Protein AF-A0A2U8QHI5-F1 (afdb_monomer_lite)

Radius of gyration: 34.82 Å; chains: 1; bounding box: 81×28×88 Å

pLDDT: mean 84.82, std 11.95, range [37.69, 95.94]

Organism: NCBI:txid1404367

Foldseek 3Di:
DQCLVVLQVQLVVLVVVLVPDPDPVSNVVSPVSSVVSNVSSVVSVVVVVVVVVVVVVVVVVVVVVVVVVVVVVVVCVVVVVVCLLCVVVDPPVVNVVVLQVQLVPDDPPCSPVSSVVVVVVSVVSPPPPPPPDD

Structure (mmCIF, N/CA/C/O backbone):
data_AF-A0A2U8QHI5-F1
#
_entry.id   AF-A0A2U8QHI5-F1
#
loop_
_atom_site.group_PDB
_atom_site.id
_atom_site.type_symbol
_atom_site.label_atom_id
_atom_site.label_alt_id
_atom_site.label_comp_id
_atom_site.label_asym_id
_atom_site.label_entity_id
_atom_site.label_seq_id
_atom_site.pdbx_PDB_ins_code
_atom_site.Cartn_x
_atom_site.Cartn_y
_atom_site.Cartn_z
_atom_site.occupancy
_atom_site.B_iso_or_equiv
_atom_site.auth_seq_id
_atom_site.auth_comp_id
_atom_site.auth_asym_id
_atom_site.auth_atom_id
_atom_site.pdbx_PDB_model_num
ATOM 1 N N . MET A 1 1 ? -12.607 5.259 24.549 1.00 79.25 1 MET A N 1
ATOM 2 C CA . MET A 1 1 ? -11.807 4.256 25.281 1.00 79.25 1 MET A CA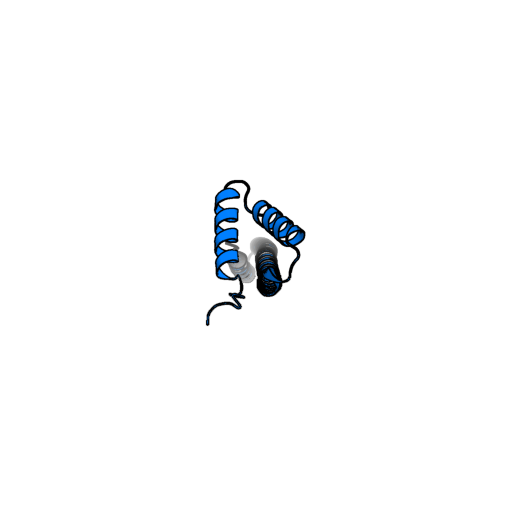 1
ATOM 3 C C . MET A 1 1 ? -12.773 3.280 25.917 1.00 79.25 1 MET A C 1
ATOM 5 O O . MET A 1 1 ? -13.699 3.746 26.576 1.00 79.25 1 MET A O 1
ATOM 9 N N . PHE A 1 2 ? -12.597 1.986 25.653 1.00 88.38 2 PHE A N 1
ATOM 10 C CA . PHE A 1 2 ? -13.461 0.929 26.175 1.00 88.38 2 PHE A CA 1
ATOM 11 C C . PHE A 1 2 ? -13.382 0.867 27.711 1.00 88.38 2 PHE A C 1
ATOM 13 O O . PHE A 1 2 ? -12.305 1.036 28.284 1.00 88.38 2 PHE A O 1
ATOM 20 N N . LYS A 1 3 ? -14.520 0.671 28.382 1.00 93.06 3 LYS A N 1
ATOM 21 C CA . LYS A 1 3 ? -14.694 0.712 29.843 1.00 93.06 3 LYS A CA 1
ATOM 22 C C . LYS A 1 3 ? -15.067 -0.641 30.453 1.00 93.06 3 LYS A C 1
ATOM 24 O O . LYS A 1 3 ? -15.470 -0.682 31.617 1.00 93.06 3 LYS A O 1
ATOM 29 N N . PHE A 1 4 ? -14.855 -1.746 29.741 1.00 91.25 4 PHE A N 1
ATOM 30 C CA . PHE A 1 4 ? -15.202 -3.086 30.220 1.00 91.25 4 PHE A CA 1
ATOM 31 C C . PHE A 1 4 ? -14.585 -3.408 31.594 1.00 91.25 4 PHE A C 1
ATOM 33 O O . PHE A 1 4 ? -15.259 -3.979 32.447 1.00 91.25 4 PHE A O 1
ATOM 40 N N . LEU A 1 5 ? -13.356 -2.948 31.875 1.00 92.31 5 LEU A N 1
ATOM 41 C CA . LEU A 1 5 ? -12.726 -3.082 33.198 1.00 92.31 5 LEU A CA 1
ATOM 42 C C . LEU A 1 5 ? -13.491 -2.335 34.303 1.00 92.31 5 LEU A C 1
ATOM 44 O O . LEU A 1 5 ? -13.649 -2.858 35.403 1.00 92.31 5 LEU A O 1
ATOM 48 N N . GLN A 1 6 ? -14.005 -1.136 34.015 1.00 94.19 6 GLN A N 1
ATOM 49 C CA . GLN A 1 6 ? -14.806 -0.359 34.968 1.00 94.19 6 GLN A CA 1
ATOM 50 C C . GLN A 1 6 ? -16.169 -1.015 35.205 1.00 94.19 6 GLN A C 1
ATOM 52 O O . GLN A 1 6 ? -16.663 -1.019 36.331 1.00 94.19 6 GLN A O 1
ATOM 57 N N . TYR A 1 7 ? -16.774 -1.591 34.162 1.00 94.25 7 TYR A N 1
ATOM 58 C CA . TYR A 1 7 ? -18.016 -2.347 34.298 1.00 94.25 7 TYR A CA 1
ATOM 59 C C . TYR A 1 7 ? -17.823 -3.631 35.109 1.00 94.25 7 TYR A C 1
ATOM 61 O O . TYR A 1 7 ? -18.639 -3.891 35.990 1.00 94.25 7 TYR A O 1
ATOM 69 N N . ARG A 1 8 ? -16.720 -4.369 34.914 1.00 94.31 8 ARG A N 1
ATOM 70 C CA . ARG A 1 8 ? -16.380 -5.526 35.762 1.00 94.31 8 ARG A CA 1
ATOM 71 C C . ARG A 1 8 ? -16.124 -5.138 37.213 1.00 94.31 8 ARG A C 1
ATOM 73 O O . ARG A 1 8 ? -16.631 -5.811 38.104 1.00 94.31 8 ARG A O 1
ATOM 80 N N . ALA A 1 9 ? -15.396 -4.046 37.452 1.00 95.94 9 ALA A N 1
ATOM 81 C CA . ALA A 1 9 ? -15.153 -3.546 38.804 1.00 95.94 9 ALA A CA 1
ATOM 82 C C . ALA A 1 9 ? -16.472 -3.215 39.523 1.00 95.94 9 ALA A C 1
ATOM 84 O O . ALA A 1 9 ? -16.722 -3.713 40.616 1.00 95.94 9 ALA A O 1
ATOM 85 N N . ARG A 1 10 ? -17.376 -2.478 38.863 1.00 94.50 10 ARG A N 1
ATOM 86 C CA . ARG A 1 10 ? -18.701 -2.168 39.424 1.00 94.50 10 ARG A CA 1
ATOM 87 C C . ARG A 1 10 ? -19.582 -3.405 39.600 1.00 94.50 10 ARG A C 1
ATOM 89 O O . ARG A 1 10 ? -20.320 -3.482 40.574 1.00 94.50 10 ARG A O 1
ATOM 96 N N . ALA A 1 11 ? -19.528 -4.369 38.681 1.00 94.44 11 ALA A N 1
ATOM 97 C CA . ALA A 1 11 ? -20.258 -5.627 38.831 1.00 94.44 11 ALA A CA 1
ATOM 98 C C . ALA A 1 11 ? -19.794 -6.393 40.083 1.00 94.44 11 ALA A C 1
ATOM 100 O O . ALA A 1 11 ? -20.629 -6.897 40.830 1.00 94.44 11 ALA A O 1
ATOM 101 N N . ALA A 1 12 ? -18.483 -6.421 40.350 1.00 95.12 12 ALA A N 1
ATOM 102 C CA . ALA A 1 12 ? -17.929 -7.016 41.563 1.00 95.12 12 ALA A CA 1
ATOM 103 C C . ALA A 1 12 ? -18.382 -6.271 42.832 1.00 95.12 12 ALA A C 1
ATOM 105 O O . ALA A 1 12 ? -18.805 -6.914 43.788 1.00 95.12 12 ALA A O 1
ATOM 106 N N . GLU A 1 13 ? -18.383 -4.932 42.822 1.00 94.81 13 GLU A N 1
ATOM 107 C CA . GLU A 1 13 ? -18.893 -4.114 43.936 1.00 94.81 13 GLU A CA 1
ATOM 108 C C . GLU A 1 13 ? -20.359 -4.440 44.266 1.00 94.81 13 GLU A C 1
ATOM 110 O O . GLU A 1 13 ? -20.699 -4.659 45.429 1.00 94.81 13 GLU A O 1
ATOM 115 N N . TYR A 1 14 ? -21.232 -4.536 43.255 1.00 91.50 14 TYR A N 1
ATOM 116 C CA . TYR A 1 14 ? -22.634 -4.910 43.472 1.00 91.50 14 TYR A CA 1
ATOM 117 C C . TYR A 1 14 ? -22.806 -6.360 43.935 1.00 91.50 14 TYR A C 1
ATOM 119 O O . TYR A 1 14 ? -23.698 -6.625 44.740 1.00 91.50 14 TYR A O 1
ATOM 127 N N . GLY A 1 15 ? -21.936 -7.277 43.503 1.00 91.38 15 GLY A N 1
ATOM 128 C CA . GLY A 1 15 ? -21.907 -8.645 44.019 1.00 91.38 15 GLY A CA 1
ATOM 129 C C . GLY A 1 15 ? -21.564 -8.713 45.511 1.00 91.38 15 GLY A C 1
ATOM 130 O O . GLY A 1 15 ? -22.173 -9.485 46.250 1.00 91.38 15 GLY A O 1
ATOM 131 N N . GLU A 1 16 ? -20.649 -7.869 45.993 1.00 93.31 16 GLU A N 1
ATOM 132 C CA . GLU A 1 16 ? -20.338 -7.766 47.428 1.00 93.31 16 GLU A CA 1
ATOM 133 C C . GLU A 1 16 ? -21.465 -7.080 48.227 1.00 93.31 16 GLU A C 1
ATOM 135 O O . GLU A 1 16 ? -21.791 -7.495 49.345 1.00 93.31 16 GLU A O 1
ATOM 140 N N . LEU A 1 17 ? -22.141 -6.083 47.644 1.00 91.38 17 LEU A N 1
ATOM 141 C CA . LEU A 1 17 ? -23.324 -5.456 48.251 1.00 91.38 17 LEU A CA 1
ATOM 142 C C . LEU A 1 17 ? -24.508 -6.429 48.360 1.00 91.38 17 LEU A C 1
ATOM 144 O O . LEU A 1 17 ? -25.207 -6.440 49.372 1.00 91.38 17 LEU A O 1
ATOM 148 N N . ALA A 1 18 ? -24.708 -7.295 47.364 1.00 89.56 18 ALA A N 1
ATOM 149 C CA . ALA A 1 18 ? -25.735 -8.334 47.406 1.00 89.56 18 ALA A CA 1
ATOM 150 C C . ALA A 1 18 ? -25.506 -9.323 48.564 1.00 89.56 18 ALA A C 1
ATOM 152 O O . ALA A 1 18 ? -26.458 -9.676 49.258 1.00 89.56 18 ALA A O 1
ATOM 153 N N . LYS A 1 19 ? -24.246 -9.714 48.816 1.00 90.06 19 LYS A N 1
ATOM 154 C CA . LYS A 1 19 ? -23.857 -10.622 49.915 1.00 90.06 19 LYS A CA 1
ATOM 155 C C . LYS A 1 19 ? -24.031 -10.015 51.308 1.00 90.06 19 LYS A C 1
ATOM 157 O O . LYS A 1 19 ? -24.254 -10.750 52.264 1.00 90.06 19 LYS A O 1
ATOM 162 N N . SER A 1 20 ? -23.882 -8.697 51.428 1.00 88.62 20 SER A N 1
ATOM 163 C CA . SER A 1 20 ? -23.952 -7.971 52.705 1.00 88.62 20 SER A CA 1
ATOM 164 C C . SER A 1 20 ? -25.337 -7.385 53.016 1.00 88.62 20 SER A C 1
ATOM 166 O O . SER A 1 20 ? -25.569 -6.949 54.144 1.00 88.62 20 SER A O 1
ATOM 168 N N . SER A 1 21 ? -26.272 -7.393 52.058 1.00 87.62 21 SER A N 1
ATOM 169 C CA . SER A 1 21 ? -27.645 -6.924 52.274 1.00 87.62 21 SER A CA 1
ATOM 170 C C . SER A 1 21 ? -28.495 -7.943 53.046 1.00 87.62 21 SER A C 1
ATOM 172 O O . SER A 1 21 ? -28.454 -9.146 52.803 1.00 87.62 21 SER A O 1
ATOM 174 N N . SER A 1 22 ? -29.306 -7.433 53.976 1.00 80.31 22 SER A N 1
ATOM 175 C CA . SER A 1 22 ? -30.214 -8.214 54.832 1.00 80.31 22 SER A CA 1
ATOM 176 C C . SER A 1 22 ? -31.615 -8.393 54.212 1.00 80.31 22 SER A C 1
ATOM 178 O O . SER A 1 22 ? -32.391 -9.257 54.623 1.00 80.31 22 SER A O 1
ATOM 180 N N . GLY A 1 23 ? -31.963 -7.583 53.202 1.00 86.00 23 GLY A N 1
ATOM 181 C CA . GLY A 1 23 ? -33.290 -7.561 52.586 1.00 86.00 23 GLY A CA 1
ATOM 182 C C . GLY A 1 23 ? -33.337 -8.286 51.241 1.00 86.00 23 GLY A C 1
ATOM 183 O O . GLY A 1 23 ? -32.683 -7.867 50.293 1.00 86.00 23 GLY A O 1
ATOM 184 N N . LYS A 1 24 ? -34.204 -9.302 51.105 1.00 86.62 24 LYS A N 1
ATOM 185 C CA . LYS A 1 24 ? -34.392 -10.064 49.847 1.00 86.62 24 LYS A CA 1
ATOM 186 C C . LYS A 1 24 ? -34.614 -9.187 48.605 1.00 86.62 24 LYS A C 1
ATOM 188 O O . LYS A 1 24 ? -34.107 -9.505 47.533 1.00 86.62 24 LYS A O 1
ATOM 193 N N . ASP A 1 25 ? -35.365 -8.096 48.741 1.00 88.69 25 ASP A N 1
ATOM 194 C CA . ASP A 1 25 ? -35.648 -7.176 47.631 1.00 88.69 25 ASP A CA 1
ATOM 195 C C . ASP A 1 25 ? -34.435 -6.328 47.223 1.00 88.69 25 ASP A C 1
ATOM 197 O O . ASP A 1 25 ? -34.304 -5.963 46.055 1.00 88.69 25 ASP A O 1
ATOM 201 N N . GLU A 1 26 ? -33.545 -6.005 48.160 1.00 87.12 26 GLU A N 1
ATOM 202 C CA . GLU A 1 26 ? -32.308 -5.273 47.878 1.00 87.12 26 GLU A CA 1
ATOM 203 C C . GLU A 1 26 ? -31.261 -6.183 47.246 1.00 87.12 26 GLU A C 1
ATOM 205 O O . GLU A 1 26 ? -30.703 -5.822 46.210 1.00 87.12 26 GLU A O 1
ATOM 210 N N . THR A 1 27 ? -31.075 -7.392 47.788 1.00 90.81 27 THR A N 1
ATOM 211 C CA . THR A 1 27 ? -30.213 -8.425 47.196 1.00 90.81 27 THR A CA 1
ATOM 212 C C . THR A 1 27 ? -30.563 -8.639 45.723 1.00 90.81 27 THR A C 1
ATOM 214 O O . THR A 1 27 ? -29.698 -8.523 44.859 1.00 90.81 27 THR A O 1
ATOM 217 N N . ARG A 1 28 ? -31.855 -8.800 45.404 1.00 91.31 28 ARG A N 1
ATOM 218 C CA . ARG A 1 28 ? -32.322 -9.008 44.024 1.00 91.31 28 ARG A CA 1
ATOM 219 C C . ARG A 1 28 ? -32.051 -7.816 43.097 1.00 91.31 28 ARG A C 1
ATOM 221 O O . ARG A 1 28 ? -31.842 -7.992 41.896 1.00 91.31 28 ARG A O 1
ATOM 228 N N . LYS A 1 29 ? -32.078 -6.585 43.620 1.00 92.62 29 LYS A N 1
ATOM 229 C CA . LYS A 1 29 ? -31.733 -5.376 42.847 1.00 92.62 29 LYS A CA 1
ATOM 230 C C . LYS A 1 29 ? -30.236 -5.316 42.559 1.00 92.62 29 LYS A C 1
ATOM 232 O O . LYS A 1 29 ? -29.864 -4.978 41.436 1.00 92.62 29 LYS A O 1
ATOM 237 N N . PHE A 1 30 ? -29.400 -5.641 43.545 1.00 91.94 30 PHE A N 1
ATOM 238 C CA . PHE A 1 30 ? -27.949 -5.668 43.382 1.00 91.94 30 PHE A CA 1
ATOM 239 C C . PHE A 1 30 ? -27.499 -6.769 42.421 1.00 91.94 30 PHE A C 1
ATOM 241 O O . PHE A 1 30 ? -26.713 -6.478 41.525 1.00 91.94 30 PHE A O 1
ATOM 248 N N . GLU A 1 31 ? -28.082 -7.966 42.503 1.00 92.81 31 GLU A N 1
ATOM 249 C CA . GLU A 1 31 ? -27.857 -9.051 41.534 1.00 92.81 31 GLU A CA 1
ATOM 250 C C . GLU A 1 31 ? -28.207 -8.608 40.105 1.00 92.81 31 GLU A C 1
ATOM 252 O O . GLU A 1 31 ? -27.399 -8.727 39.187 1.00 92.81 31 GLU A O 1
ATOM 257 N N . LYS A 1 32 ? -29.368 -7.968 39.909 1.00 94.81 32 LYS A N 1
ATOM 258 C CA . LYS A 1 32 ? -29.765 -7.457 38.587 1.00 94.81 32 LYS A CA 1
ATOM 259 C C . LYS A 1 32 ? -28.799 -6.394 38.043 1.00 94.81 32 LYS A C 1
ATOM 261 O O . LYS A 1 32 ? -28.588 -6.309 36.831 1.00 94.81 32 LYS A O 1
ATOM 266 N N . LEU A 1 33 ? -28.251 -5.543 38.914 1.00 93.88 33 LEU A N 1
ATOM 267 C CA . LEU A 1 33 ? -27.253 -4.539 38.532 1.00 93.88 33 LEU A CA 1
ATOM 268 C C . LEU A 1 33 ? -25.909 -5.183 38.189 1.00 93.88 33 LEU A C 1
ATOM 270 O O . LEU A 1 33 ? -25.306 -4.797 37.187 1.00 93.88 33 LEU A O 1
ATOM 274 N N . GLN A 1 34 ? -25.477 -6.173 38.970 1.00 95.44 34 GLN A N 1
ATOM 275 C CA . GLN A 1 34 ? -24.293 -6.979 38.696 1.00 95.44 34 GLN A CA 1
ATOM 276 C C . GLN A 1 34 ? -24.391 -7.644 37.317 1.00 95.44 34 GLN A C 1
ATOM 278 O O . GLN A 1 34 ? -23.500 -7.438 36.494 1.00 95.44 34 GLN A O 1
ATOM 283 N N . ASP A 1 35 ? -25.486 -8.351 37.030 1.00 95.94 35 ASP A N 1
ATOM 284 C CA . ASP A 1 35 ? -25.691 -9.051 35.754 1.00 95.94 35 ASP A CA 1
ATOM 285 C C . ASP A 1 35 ? -25.682 -8.085 34.563 1.00 95.94 35 ASP A C 1
ATOM 287 O O . ASP A 1 35 ? -25.046 -8.331 33.538 1.00 95.94 35 ASP A O 1
ATOM 291 N N . SER A 1 36 ? -26.350 -6.936 34.708 1.00 95.19 36 SER A N 1
ATOM 292 C CA . SER A 1 36 ? -26.393 -5.895 33.675 1.00 95.19 36 SER A CA 1
ATOM 293 C C . SER A 1 36 ? -25.007 -5.314 33.381 1.00 95.19 36 SER A C 1
ATOM 295 O O . SER A 1 36 ? -24.654 -5.074 32.224 1.00 95.19 36 SER A O 1
ATOM 297 N N . LEU A 1 37 ? -24.201 -5.087 34.420 1.00 95.00 37 LEU A N 1
ATOM 298 C CA . LEU A 1 37 ? -22.843 -4.567 34.276 1.00 95.00 37 LEU A CA 1
ATOM 299 C C . LEU A 1 37 ? -21.881 -5.617 33.717 1.00 95.00 37 LEU A C 1
ATOM 301 O O . LEU A 1 37 ? -21.050 -5.264 32.883 1.00 95.00 37 LEU A O 1
ATOM 305 N N . ALA A 1 38 ? -22.025 -6.884 34.104 1.00 95.44 38 ALA A N 1
ATOM 306 C CA . ALA A 1 38 ? -21.276 -7.990 33.515 1.00 95.44 38 ALA A CA 1
ATOM 307 C C . ALA A 1 38 ? -21.567 -8.111 32.011 1.00 95.44 38 ALA A C 1
ATOM 309 O O . ALA A 1 38 ? -20.643 -8.071 31.203 1.00 95.44 38 ALA A O 1
ATOM 310 N N . TRP A 1 39 ? -22.847 -8.096 31.620 1.00 95.56 39 TRP A N 1
ATOM 311 C CA . TRP A 1 39 ? -23.255 -8.105 30.212 1.00 95.56 39 TRP A CA 1
ATOM 312 C C . TRP A 1 39 ? -22.686 -6.918 29.420 1.00 95.56 39 TRP A C 1
ATOM 314 O O . TRP A 1 39 ? -22.227 -7.075 28.287 1.00 95.56 39 TRP A O 1
ATOM 324 N N . ARG A 1 40 ? -22.674 -5.713 30.012 1.00 95.06 40 ARG A N 1
ATOM 325 C CA . ARG A 1 40 ? -22.052 -4.534 29.383 1.00 95.06 40 ARG A CA 1
ATOM 326 C C . ARG A 1 40 ? -20.547 -4.697 29.221 1.00 95.06 40 ARG A C 1
ATOM 328 O O . ARG A 1 40 ? -20.022 -4.301 28.185 1.00 95.06 40 ARG A O 1
ATOM 335 N N . ALA A 1 41 ? -19.869 -5.249 30.225 1.00 95.81 41 ALA A N 1
ATOM 336 C CA . ALA A 1 41 ? -18.436 -5.486 30.162 1.00 95.81 41 ALA A CA 1
ATOM 337 C C . ALA A 1 41 ? -18.078 -6.467 29.045 1.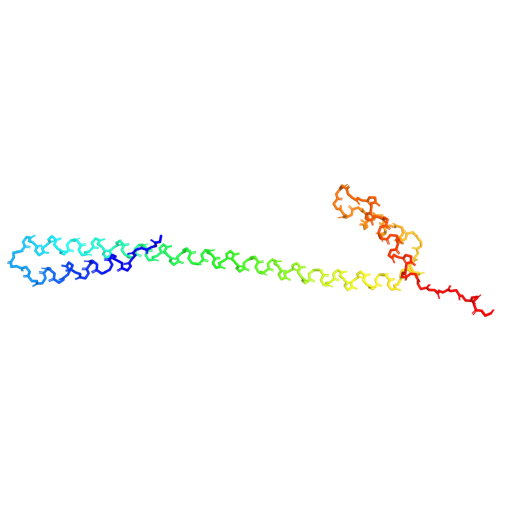00 95.81 41 ALA A C 1
ATOM 339 O O . ALA A 1 41 ? -17.168 -6.188 28.272 1.00 95.81 41 ALA A O 1
ATOM 340 N N . ASP A 1 42 ? -18.810 -7.573 28.934 1.00 95.56 42 ASP A N 1
ATOM 341 C CA . ASP A 1 42 ? -18.515 -8.606 27.944 1.00 95.56 42 ASP A CA 1
ATOM 342 C C . ASP A 1 42 ? -18.766 -8.104 26.518 1.00 95.56 42 ASP A C 1
ATOM 344 O O . ASP A 1 42 ? -17.911 -8.263 25.650 1.00 95.56 42 ASP A O 1
ATOM 348 N N . ASN A 1 43 ? -19.873 -7.391 26.285 1.00 94.50 43 ASN A N 1
ATOM 349 C CA . ASN A 1 43 ? -20.124 -6.761 24.986 1.00 94.50 43 ASN A CA 1
ATOM 350 C C . ASN A 1 43 ? -19.050 -5.741 24.607 1.00 94.50 43 ASN A C 1
ATOM 352 O O . ASN A 1 43 ? -18.617 -5.684 23.457 1.00 94.50 43 ASN A O 1
ATOM 356 N N . GLU A 1 44 ? -18.635 -4.907 25.558 1.00 95.25 44 GLU A N 1
ATOM 357 C CA . GLU A 1 44 ? -17.634 -3.883 25.289 1.00 95.25 44 GLU A CA 1
ATOM 358 C C . GLU A 1 44 ? -16.232 -4.482 25.111 1.00 95.25 44 GLU A C 1
ATOM 360 O O . GLU A 1 44 ? -15.448 -3.953 24.326 1.00 95.25 44 GLU A O 1
ATOM 365 N N . GLN A 1 45 ? -15.931 -5.602 25.775 1.00 94.81 45 GLN A N 1
ATOM 366 C CA . GLN A 1 45 ? -14.709 -6.367 25.541 1.00 94.81 45 GLN A CA 1
ATOM 367 C C . GLN A 1 45 ? -14.690 -6.946 24.121 1.00 94.81 45 GLN A C 1
ATOM 369 O O . GLN A 1 45 ? -13.714 -6.741 23.410 1.00 94.81 45 GLN A O 1
ATOM 374 N N . VAL A 1 46 ? -15.780 -7.575 23.670 1.00 94.94 46 VAL 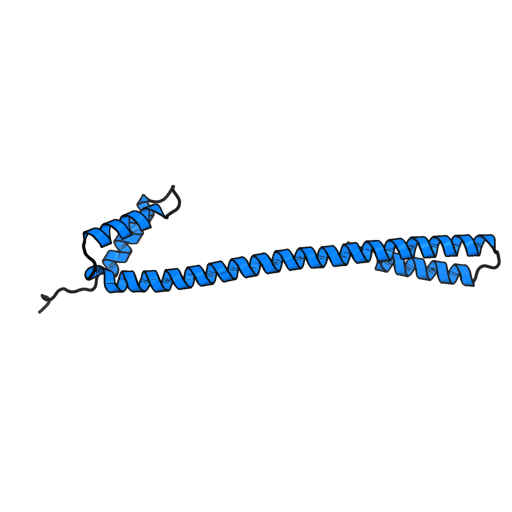A N 1
ATOM 375 C CA . VAL A 1 46 ? -15.882 -8.085 22.289 1.00 94.94 46 VAL A CA 1
ATOM 376 C C . VAL A 1 46 ? -15.666 -6.962 21.272 1.00 94.94 46 VAL A C 1
ATOM 378 O O . VAL A 1 46 ? -14.951 -7.145 20.290 1.00 94.94 46 VAL A O 1
ATOM 381 N N . LEU A 1 47 ? -16.239 -5.780 21.517 1.00 93.12 47 LEU A N 1
ATOM 382 C CA . LEU A 1 47 ? -16.059 -4.619 20.644 1.00 93.12 47 LEU A CA 1
ATOM 383 C C . LEU A 1 47 ? -14.606 -4.107 20.642 1.00 93.12 47 LEU A C 1
ATOM 385 O O . LEU A 1 47 ? -14.115 -3.644 19.612 1.00 93.12 47 LEU A O 1
ATOM 389 N N . ALA A 1 48 ? -13.920 -4.188 21.786 1.00 93.25 48 ALA A N 1
ATOM 390 C CA . ALA A 1 48 ? -12.512 -3.827 21.913 1.00 93.25 48 ALA A CA 1
ATOM 391 C C . ALA A 1 48 ? -11.602 -4.796 21.151 1.00 93.25 48 ALA A C 1
ATOM 393 O O . ALA A 1 48 ? -10.732 -4.346 20.406 1.00 93.25 48 ALA A O 1
ATOM 394 N N . ASP A 1 49 ? -11.843 -6.097 21.293 1.00 92.25 49 ASP A N 1
ATOM 395 C CA . ASP A 1 49 ? -11.082 -7.145 20.615 1.00 92.25 49 ASP A CA 1
ATOM 396 C C . ASP A 1 49 ? -11.259 -7.029 19.091 1.00 92.25 49 ASP A C 1
ATOM 398 O O . ASP A 1 49 ? -10.279 -6.957 18.351 1.00 92.25 49 ASP A O 1
ATOM 402 N N . GLN A 1 50 ? -12.499 -6.845 18.621 1.00 92.50 50 GLN A N 1
ATOM 403 C CA . GLN A 1 50 ? -12.796 -6.601 17.203 1.00 92.50 50 GLN A CA 1
ATOM 404 C C . GLN A 1 50 ? -12.109 -5.348 16.652 1.00 92.50 50 GLN A C 1
ATOM 406 O O . GLN A 1 50 ? -11.663 -5.339 15.505 1.00 92.50 50 GLN A O 1
ATOM 411 N N . TYR A 1 51 ? -12.031 -4.275 17.444 1.00 89.50 51 TYR A N 1
ATOM 412 C CA . TYR A 1 51 ? -11.328 -3.062 17.037 1.00 89.50 51 TYR A CA 1
ATOM 413 C C . TYR A 1 51 ? -9.827 -3.317 16.867 1.00 89.50 51 TYR A C 1
ATOM 415 O O . TYR A 1 51 ? -9.243 -2.886 15.874 1.00 89.50 51 TYR A O 1
ATOM 423 N N . VAL A 1 52 ? -9.206 -4.026 17.812 1.00 91.81 52 VAL A N 1
ATOM 424 C CA . VAL A 1 52 ? -7.787 -4.399 17.737 1.00 91.81 52 VAL A CA 1
ATOM 425 C C . VAL A 1 52 ? -7.526 -5.266 16.505 1.00 91.81 52 VAL A C 1
ATOM 427 O O . VAL A 1 52 ? -6.612 -4.966 15.739 1.00 91.81 52 VAL A O 1
ATOM 430 N N . ASP A 1 53 ? -8.363 -6.272 16.258 1.00 91.12 53 ASP A N 1
ATOM 431 C CA . ASP A 1 53 ? -8.252 -7.139 15.083 1.00 91.12 53 ASP A CA 1
ATOM 432 C C . ASP A 1 53 ? -8.388 -6.357 13.772 1.00 91.12 53 ASP A C 1
ATOM 434 O O . ASP A 1 53 ? -7.580 -6.529 12.858 1.00 91.12 53 ASP A O 1
ATOM 438 N N . ALA A 1 54 ? -9.364 -5.449 13.683 1.00 89.62 54 ALA A N 1
ATOM 439 C CA . ALA 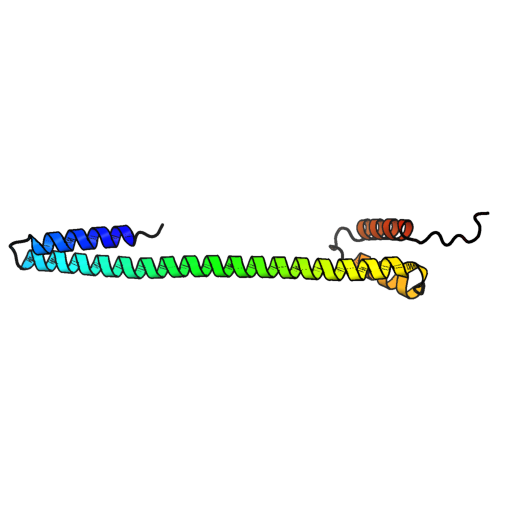A 1 54 ? -9.570 -4.618 12.499 1.00 89.62 54 ALA A CA 1
ATOM 440 C C . ALA A 1 54 ? -8.379 -3.682 12.227 1.00 89.62 54 ALA A C 1
ATOM 442 O O . ALA A 1 54 ? -7.962 -3.526 11.077 1.00 89.62 54 ALA A O 1
ATOM 443 N N . VAL A 1 55 ? -7.806 -3.080 13.275 1.00 87.56 55 VAL A N 1
ATOM 444 C CA . VAL A 1 55 ? -6.615 -2.225 13.159 1.00 87.56 55 VAL A CA 1
ATOM 445 C C . VAL A 1 55 ? -5.409 -3.041 12.693 1.00 87.56 55 VAL A C 1
ATOM 447 O O . VAL A 1 55 ? -4.751 -2.657 11.725 1.00 87.56 55 VAL A O 1
ATOM 450 N N . ASN A 1 56 ? -5.161 -4.193 13.317 1.00 87.81 56 ASN A N 1
ATOM 451 C CA . ASN A 1 56 ? -4.045 -5.072 12.968 1.00 87.81 56 ASN A CA 1
ATOM 452 C C . ASN A 1 56 ? -4.168 -5.629 11.542 1.00 87.81 56 ASN A C 1
ATOM 454 O O . ASN A 1 56 ? -3.168 -5.738 10.829 1.00 87.81 56 ASN A O 1
ATOM 458 N N . ALA A 1 57 ? -5.385 -5.959 11.099 1.00 83.38 57 ALA A N 1
ATOM 459 C CA . ALA A 1 57 ? -5.644 -6.408 9.734 1.00 83.38 57 ALA A CA 1
ATOM 460 C C . ALA A 1 57 ? -5.293 -5.318 8.708 1.00 83.38 57 ALA A C 1
ATOM 462 O O . ALA A 1 57 ? -4.573 -5.590 7.746 1.00 83.38 57 ALA A O 1
ATOM 463 N N . GLY A 1 58 ? -5.724 -4.075 8.951 1.00 84.19 58 GLY A N 1
ATOM 464 C CA . GLY A 1 58 ? -5.396 -2.939 8.086 1.00 84.19 58 GLY A CA 1
ATOM 465 C C . GLY A 1 58 ? -3.898 -2.609 8.058 1.00 84.19 58 GLY A C 1
ATOM 466 O O . GLY A 1 58 ? -3.353 -2.265 7.007 1.00 84.19 58 GLY A O 1
ATOM 467 N N . GLU A 1 59 ? -3.205 -2.743 9.189 1.00 84.62 59 GLU A N 1
ATOM 468 C CA . GLU A 1 59 ? -1.751 -2.566 9.257 1.00 84.62 59 GLU A CA 1
ATOM 469 C C . GLU A 1 59 ? -1.004 -3.673 8.501 1.00 84.62 59 GLU A C 1
ATOM 471 O O . GLU A 1 59 ? -0.103 -3.389 7.709 1.00 84.62 59 GLU A O 1
ATOM 476 N N . THR A 1 60 ? -1.435 -4.925 8.659 1.00 83.31 60 THR A N 1
ATOM 477 C CA . THR A 1 60 ? -0.866 -6.080 7.949 1.00 83.31 60 THR A CA 1
ATOM 478 C C . THR A 1 60 ? -1.010 -5.931 6.436 1.00 83.31 60 THR A C 1
ATOM 480 O O . THR A 1 60 ? -0.057 -6.168 5.692 1.00 83.31 60 THR A O 1
ATOM 483 N N . GLU A 1 61 ? -2.180 -5.503 5.962 1.00 81.75 61 GLU A N 1
ATOM 484 C CA . GLU A 1 61 ? -2.426 -5.276 4.539 1.00 81.75 61 GLU A CA 1
ATOM 485 C C . GLU A 1 61 ? -1.551 -4.147 3.980 1.00 81.75 61 GLU A C 1
ATOM 487 O O . GLU A 1 61 ? -0.946 -4.307 2.918 1.00 81.75 61 GLU A O 1
ATOM 492 N N . ARG A 1 62 ? -1.392 -3.043 4.723 1.00 83.81 62 ARG A N 1
ATOM 493 C CA . ARG A 1 62 ? -0.470 -1.961 4.346 1.00 83.81 62 ARG A CA 1
ATOM 494 C C . ARG A 1 62 ? 0.975 -2.428 4.258 1.00 83.81 62 ARG A C 1
ATOM 496 O O . ARG A 1 62 ? 1.642 -2.120 3.274 1.00 83.81 62 ARG A O 1
ATOM 503 N N . LEU A 1 63 ? 1.462 -3.154 5.264 1.00 84.44 63 LEU A N 1
ATOM 504 C CA . LEU A 1 63 ? 2.833 -3.670 5.280 1.00 84.44 63 LEU A CA 1
ATOM 505 C C . LEU A 1 63 ? 3.069 -4.642 4.125 1.00 84.44 63 LEU A C 1
ATOM 507 O O . LEU A 1 63 ? 4.099 -4.569 3.459 1.00 84.44 63 LEU A O 1
ATOM 511 N N . ARG A 1 64 ? 2.091 -5.507 3.836 1.00 82.50 64 ARG A N 1
ATOM 512 C CA . ARG A 1 64 ? 2.136 -6.408 2.683 1.00 82.50 64 ARG A CA 1
ATOM 513 C C . ARG A 1 64 ? 2.171 -5.635 1.367 1.00 82.50 64 ARG A C 1
ATOM 515 O O . ARG A 1 64 ? 2.988 -5.959 0.513 1.00 82.50 64 ARG A O 1
ATOM 522 N N . GLY A 1 65 ? 1.333 -4.612 1.211 1.00 79.38 65 GLY A N 1
ATOM 523 C CA . GLY A 1 65 ? 1.341 -3.743 0.033 1.00 79.38 65 GLY A CA 1
ATOM 524 C C . GLY A 1 65 ? 2.677 -3.019 -0.148 1.00 79.38 65 GLY A C 1
ATOM 525 O O . GLY A 1 65 ? 3.223 -3.003 -1.247 1.00 79.38 65 GLY A O 1
ATOM 526 N N . ALA A 1 66 ? 3.251 -2.495 0.936 1.00 83.06 66 ALA A N 1
ATOM 527 C CA . ALA A 1 66 ? 4.562 -1.850 0.913 1.00 83.06 66 ALA A CA 1
ATOM 528 C C . ALA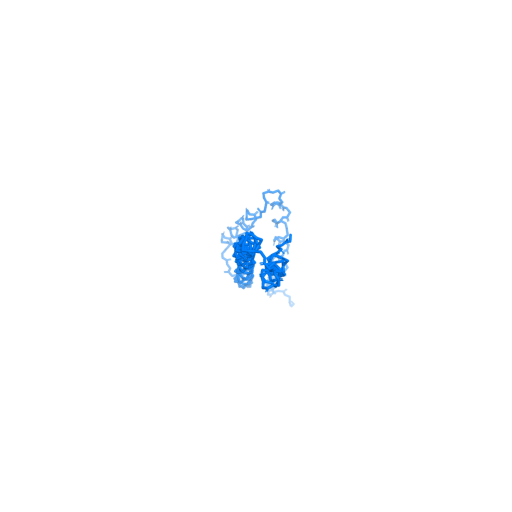 A 1 66 ? 5.692 -2.832 0.555 1.00 83.06 66 ALA A C 1
ATOM 530 O O . ALA A 1 66 ? 6.576 -2.493 -0.227 1.00 83.06 66 ALA A O 1
ATOM 531 N N . ALA A 1 67 ? 5.651 -4.057 1.087 1.00 79.62 67 ALA A N 1
ATOM 532 C CA . ALA A 1 67 ? 6.621 -5.100 0.762 1.00 79.62 67 ALA A CA 1
ATOM 533 C C . ALA A 1 67 ? 6.528 -5.539 -0.708 1.00 79.62 67 ALA A C 1
ATOM 535 O O . ALA A 1 67 ? 7.558 -5.705 -1.357 1.00 79.62 67 ALA A O 1
ATOM 536 N N . LEU A 1 68 ? 5.310 -5.680 -1.244 1.00 78.69 68 LEU A N 1
ATOM 537 C CA . LEU A 1 68 ? 5.092 -5.972 -2.662 1.00 78.69 68 LEU A CA 1
ATOM 538 C C . LEU A 1 68 ? 5.639 -4.847 -3.547 1.00 78.69 68 LEU A C 1
ATOM 540 O O . LEU A 1 68 ? 6.401 -5.132 -4.463 1.00 78.69 68 LEU A O 1
ATOM 544 N N . ALA A 1 69 ? 5.351 -3.585 -3.218 1.00 83.50 69 ALA A N 1
ATOM 545 C CA . ALA A 1 69 ? 5.881 -2.440 -3.956 1.00 83.50 69 ALA A CA 1
ATOM 546 C C . ALA A 1 69 ? 7.421 -2.386 -3.930 1.00 83.50 69 ALA A C 1
ATOM 548 O O . ALA A 1 69 ? 8.047 -2.098 -4.947 1.00 83.50 69 ALA A O 1
ATOM 549 N N . ALA A 1 70 ? 8.046 -2.705 -2.791 1.00 84.56 70 ALA A N 1
ATOM 550 C CA . ALA A 1 70 ? 9.503 -2.750 -2.671 1.00 84.56 70 ALA A CA 1
ATOM 551 C C . ALA A 1 70 ? 10.131 -3.883 -3.504 1.00 84.56 70 ALA A C 1
ATOM 553 O O . ALA A 1 70 ? 11.188 -3.695 -4.112 1.00 84.56 70 ALA A O 1
ATOM 554 N N . GLU A 1 71 ? 9.488 -5.053 -3.549 1.00 85.50 71 GLU A N 1
ATOM 555 C CA . GLU A 1 71 ? 9.937 -6.169 -4.384 1.00 85.50 71 GLU A CA 1
ATOM 556 C C . GLU A 1 71 ? 9.766 -5.849 -5.875 1.00 85.50 71 GLU A C 1
ATOM 558 O O . GLU A 1 71 ? 10.699 -6.037 -6.655 1.00 85.50 71 GLU A O 1
ATOM 563 N N . GLU A 1 72 ? 8.627 -5.282 -6.273 1.00 85.69 72 GLU A N 1
ATOM 564 C CA . GLU A 1 72 ? 8.388 -4.820 -7.644 1.00 85.69 72 GLU A CA 1
ATOM 565 C C . GLU A 1 72 ? 9.414 -3.759 -8.063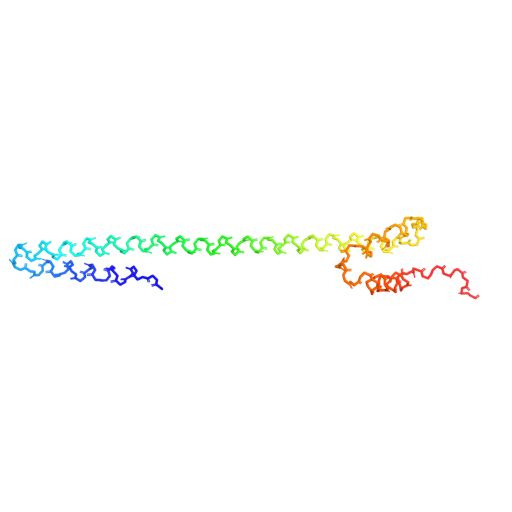 1.00 85.69 72 GLU A C 1
ATOM 567 O O . GLU A 1 72 ? 10.015 -3.864 -9.134 1.00 85.69 72 GLU A O 1
ATOM 572 N N . GLU A 1 73 ? 9.702 -2.781 -7.200 1.00 88.50 73 GLU A N 1
ATOM 573 C CA . GLU A 1 73 ? 10.737 -1.774 -7.439 1.00 88.50 73 GLU A CA 1
ATOM 574 C C . GLU A 1 73 ? 12.121 -2.417 -7.609 1.00 88.50 73 GLU A C 1
ATOM 576 O O . GLU A 1 73 ? 12.901 -2.016 -8.479 1.00 88.50 73 GLU A O 1
ATOM 581 N N . ARG A 1 74 ? 12.443 -3.442 -6.811 1.00 89.56 74 ARG A N 1
ATOM 582 C CA . ARG A 1 74 ? 13.701 -4.185 -6.932 1.00 89.56 74 ARG A CA 1
ATOM 583 C C . ARG A 1 74 ? 13.793 -4.918 -8.268 1.00 89.56 74 ARG A C 1
ATOM 585 O O . ARG A 1 74 ? 14.821 -4.803 -8.937 1.00 89.56 74 ARG A O 1
ATOM 592 N N . VAL A 1 75 ? 12.741 -5.631 -8.665 1.00 90.94 75 VAL A N 1
ATOM 593 C CA . VAL A 1 75 ? 12.682 -6.346 -9.947 1.00 90.94 75 VAL A CA 1
ATOM 594 C C . VAL A 1 75 ? 12.831 -5.366 -11.111 1.00 90.94 75 VAL A C 1
ATOM 596 O O . VAL A 1 75 ? 13.688 -5.568 -11.974 1.00 90.94 75 VAL A O 1
ATOM 599 N N . LEU A 1 76 ? 12.080 -4.261 -11.106 1.00 90.38 76 LEU A N 1
ATOM 600 C CA . LEU A 1 76 ? 12.159 -3.222 -12.136 1.00 90.38 76 LEU A CA 1
ATOM 601 C C . LEU A 1 76 ? 13.539 -2.560 -12.187 1.00 90.38 76 LEU A C 1
ATOM 603 O O . LEU A 1 76 ? 14.060 -2.321 -13.275 1.00 90.38 76 LEU A O 1
ATOM 607 N N . ARG A 1 77 ? 14.176 -2.317 -11.036 1.00 90.31 77 ARG A N 1
ATOM 608 C CA . ARG A 1 77 ? 15.551 -1.801 -10.965 1.00 90.31 77 ARG A CA 1
ATOM 609 C C . ARG A 1 77 ? 16.550 -2.770 -11.601 1.00 90.31 77 ARG A C 1
ATOM 611 O O . ARG A 1 77 ? 17.399 -2.331 -12.375 1.00 90.31 77 ARG A O 1
ATOM 618 N N . CYS A 1 78 ? 16.458 -4.067 -11.300 1.00 91.62 78 CYS A N 1
ATOM 619 C CA . CYS A 1 78 ? 17.334 -5.088 -11.881 1.00 91.62 78 CYS A CA 1
ATOM 620 C C . CYS A 1 78 ? 17.140 -5.212 -13.399 1.00 91.62 78 CYS A C 1
ATOM 622 O O . CYS A 1 78 ? 18.123 -5.213 -14.142 1.00 91.62 78 CYS A O 1
ATOM 624 N N . LEU A 1 79 ? 15.889 -5.265 -13.863 1.00 89.81 79 LEU A N 1
ATOM 625 C CA . LEU A 1 79 ? 15.562 -5.316 -15.290 1.00 89.81 79 LEU A CA 1
ATOM 626 C C . LEU A 1 79 ? 16.024 -4.050 -16.019 1.00 89.81 79 LEU A C 1
ATOM 628 O O . LEU A 1 79 ? 16.683 -4.140 -17.053 1.00 89.81 79 LEU A O 1
ATOM 632 N N . GLY A 1 80 ? 15.745 -2.873 -15.455 1.00 90.38 80 GLY A N 1
ATOM 633 C CA . GLY A 1 80 ? 16.179 -1.591 -16.003 1.00 90.38 80 GLY A CA 1
ATOM 634 C C . GLY A 1 80 ? 17.699 -1.512 -16.133 1.00 90.38 80 GLY A C 1
ATOM 635 O O . GLY A 1 80 ? 18.202 -1.151 -17.194 1.00 90.38 80 GLY A O 1
ATOM 636 N N . ALA A 1 81 ? 18.441 -1.925 -15.100 1.00 89.12 81 ALA A N 1
ATOM 637 C CA . ALA A 1 81 ? 19.901 -1.978 -15.149 1.00 89.12 81 ALA A CA 1
ATOM 638 C C . ALA A 1 81 ? 20.410 -2.898 -16.271 1.00 89.12 81 ALA A C 1
ATOM 640 O O . ALA A 1 81 ? 21.287 -2.495 -17.033 1.00 89.12 81 ALA A O 1
ATOM 641 N N . ALA A 1 82 ? 19.827 -4.091 -16.429 1.00 89.88 82 ALA A N 1
ATOM 642 C CA . ALA A 1 82 ? 20.196 -5.015 -17.502 1.00 89.88 82 ALA A CA 1
ATOM 643 C C . ALA A 1 82 ? 19.947 -4.424 -18.903 1.00 89.88 82 ALA A C 1
ATOM 645 O O . ALA A 1 82 ? 20.786 -4.586 -19.791 1.00 89.88 82 ALA A O 1
ATOM 646 N N . VAL A 1 83 ? 18.831 -3.708 -19.090 1.00 89.88 83 VAL A N 1
ATOM 647 C CA . VAL A 1 83 ? 18.506 -3.001 -20.341 1.00 89.88 83 VAL A CA 1
ATOM 648 C C . VAL A 1 83 ? 19.496 -1.868 -20.609 1.00 89.88 83 VAL A C 1
ATOM 650 O O . VAL A 1 83 ? 19.991 -1.748 -21.727 1.00 89.88 83 VAL A O 1
ATOM 653 N N . ILE A 1 84 ? 19.832 -1.065 -19.595 1.00 89.25 84 ILE A N 1
ATOM 654 C CA . ILE A 1 84 ? 20.805 0.033 -19.716 1.00 89.25 84 ILE A CA 1
ATOM 655 C C . ILE A 1 84 ? 22.193 -0.508 -20.085 1.00 89.25 84 ILE A C 1
ATOM 657 O O . ILE A 1 84 ? 22.849 0.039 -20.967 1.00 89.25 84 ILE A O 1
ATOM 661 N N . MET A 1 85 ? 22.631 -1.607 -19.467 1.00 85.75 85 MET A N 1
ATOM 662 C CA . MET A 1 85 ? 23.915 -2.246 -19.787 1.00 85.75 85 MET A CA 1
ATOM 663 C C . MET A 1 85 ? 23.976 -2.739 -21.237 1.00 85.75 85 MET A C 1
ATOM 665 O O . MET A 1 85 ? 25.025 -2.682 -21.872 1.00 85.75 85 MET A O 1
ATOM 669 N N . GLN A 1 86 ? 22.848 -3.200 -21.777 1.00 87.12 86 GLN A N 1
ATOM 670 C CA . GLN A 1 86 ? 22.751 -3.697 -23.149 1.00 87.12 86 GLN A CA 1
ATOM 671 C C . GLN A 1 86 ? 22.359 -2.611 -24.154 1.00 87.12 86 GLN A C 1
ATOM 673 O O . GLN A 1 86 ? 22.273 -2.903 -25.344 1.00 87.12 86 GLN A O 1
ATOM 678 N N . TRP A 1 87 ? 22.164 -1.364 -23.712 1.00 88.31 87 TRP A N 1
ATOM 679 C CA . TRP A 1 87 ? 21.517 -0.308 -24.492 1.00 88.31 87 TRP A CA 1
ATOM 680 C C . TRP A 1 87 ? 22.123 -0.116 -25.887 1.00 88.31 87 TRP A C 1
ATOM 682 O O . TRP A 1 87 ? 21.400 -0.095 -26.877 1.00 88.31 87 TRP A O 1
ATOM 692 N N . ASN A 1 88 ? 23.456 -0.079 -25.988 1.00 84.31 88 ASN A N 1
ATOM 693 C CA . ASN A 1 88 ? 24.171 0.092 -27.260 1.00 84.31 88 ASN A CA 1
ATOM 694 C C . ASN A 1 88 ? 24.122 -1.132 -28.190 1.00 84.31 88 ASN A C 1
ATOM 696 O O . ASN A 1 88 ? 24.406 -1.001 -29.376 1.00 84.31 88 ASN A O 1
ATOM 700 N N . SER A 1 89 ? 23.793 -2.310 -27.659 1.00 87.06 89 SER A N 1
ATOM 701 C CA . SER A 1 89 ? 23.641 -3.549 -28.435 1.00 87.06 89 SER A CA 1
ATOM 702 C C . SER A 1 89 ? 22.216 -3.727 -28.966 1.00 87.06 89 SER A C 1
ATOM 704 O O . SER A 1 89 ? 21.969 -4.608 -29.788 1.00 87.06 89 SER A O 1
ATOM 706 N N . LEU A 1 90 ? 21.268 -2.901 -28.507 1.00 87.06 90 LEU A N 1
ATOM 707 C CA . LEU A 1 90 ? 19.887 -2.935 -28.973 1.00 87.06 90 LEU A CA 1
ATOM 708 C C . LEU A 1 90 ? 19.755 -2.230 -30.332 1.00 87.06 90 LEU A C 1
ATOM 710 O O . LEU A 1 90 ? 20.371 -1.181 -30.539 1.00 87.06 90 LEU A O 1
ATOM 714 N N . PRO A 1 91 ? 18.899 -2.726 -31.242 1.00 92.62 91 PRO A N 1
ATOM 715 C CA . PRO A 1 91 ? 18.545 -2.004 -32.458 1.00 92.62 91 PRO A CA 1
ATOM 716 C C . PRO A 1 91 ? 17.981 -0.609 -32.153 1.00 92.62 91 PRO A C 1
ATOM 718 O O . PRO A 1 91 ? 17.203 -0.433 -31.216 1.00 92.62 91 PRO A O 1
ATOM 721 N N . MET A 1 92 ? 18.311 0.379 -32.988 1.00 88.81 92 MET A N 1
ATOM 722 C CA . MET A 1 92 ? 17.853 1.773 -32.838 1.00 88.81 92 MET A CA 1
ATOM 723 C C . MET A 1 92 ? 16.323 1.911 -32.769 1.00 88.81 92 MET A C 1
ATOM 725 O O . MET A 1 92 ? 15.810 2.788 -32.077 1.00 88.81 92 MET A O 1
ATOM 729 N N . THR A 1 93 ? 15.589 1.039 -33.466 1.00 90.81 93 THR A N 1
ATOM 730 C CA . THR A 1 93 ? 14.121 0.976 -33.409 1.00 90.81 93 THR A CA 1
ATOM 731 C C . THR A 1 93 ? 13.627 0.644 -32.004 1.00 90.81 93 THR A C 1
ATOM 733 O O . THR A 1 93 ? 12.748 1.330 -31.490 1.00 90.81 93 THR A O 1
ATOM 736 N N . LEU A 1 94 ? 14.252 -0.340 -31.356 1.00 89.31 94 LEU A N 1
ATOM 737 C CA . LEU A 1 94 ? 13.900 -0.790 -30.014 1.00 89.31 94 LEU A CA 1
ATOM 738 C C . LEU A 1 94 ? 14.333 0.218 -28.939 1.00 89.31 94 LEU A C 1
ATOM 740 O O . LEU A 1 94 ? 13.586 0.474 -28.000 1.00 89.31 94 LEU A O 1
ATOM 744 N N . GLN A 1 95 ? 15.502 0.850 -29.096 1.00 89.50 95 GLN A N 1
ATOM 745 C CA . GLN A 1 95 ? 15.933 1.939 -28.208 1.00 89.50 95 GLN A CA 1
ATOM 746 C C . GLN A 1 95 ? 14.911 3.085 -28.192 1.00 89.50 95 GLN A C 1
ATOM 748 O O . GLN A 1 95 ? 14.545 3.588 -27.130 1.00 89.50 95 GLN A O 1
ATOM 753 N N . ARG A 1 96 ? 14.419 3.480 -29.372 1.00 88.31 96 ARG A N 1
ATOM 754 C CA . ARG A 1 96 ? 13.410 4.535 -29.502 1.00 88.31 96 ARG A CA 1
ATOM 755 C C . ARG A 1 96 ? 12.085 4.142 -28.854 1.00 88.31 96 ARG A C 1
ATOM 757 O O . ARG A 1 96 ? 11.532 4.935 -28.103 1.00 88.31 96 ARG A O 1
ATOM 764 N N . GLU A 1 97 ? 11.607 2.927 -29.101 1.00 90.38 97 GLU A N 1
ATOM 765 C CA . GLU A 1 97 ? 10.348 2.437 -28.532 1.00 90.38 97 GLU A CA 1
ATOM 766 C C . GLU A 1 97 ? 10.392 2.364 -26.997 1.00 90.38 97 GLU A C 1
ATOM 768 O O . GLU A 1 97 ? 9.469 2.829 -26.323 1.00 90.38 97 GLU A O 1
ATOM 773 N N . ILE A 1 98 ? 11.493 1.854 -26.433 1.00 89.88 98 ILE A N 1
ATOM 774 C CA . ILE A 1 98 ? 11.695 1.795 -24.979 1.00 89.88 98 ILE A CA 1
ATOM 775 C C . ILE A 1 98 ? 11.757 3.207 -24.389 1.00 89.88 98 ILE A C 1
ATOM 777 O O . ILE A 1 98 ? 11.143 3.465 -23.355 1.00 89.88 98 ILE A O 1
ATOM 781 N N . PHE A 1 99 ? 12.457 4.135 -25.045 1.00 87.75 99 PHE A N 1
ATOM 782 C CA . PHE A 1 99 ? 12.542 5.528 -24.609 1.00 87.75 99 PHE A CA 1
ATOM 783 C C . PHE A 1 99 ? 11.179 6.237 -24.635 1.00 87.75 99 PHE A C 1
ATOM 785 O O . PHE A 1 99 ? 10.803 6.891 -23.659 1.00 87.75 99 PHE A O 1
ATOM 792 N N . ASP A 1 100 ? 10.425 6.088 -25.726 1.00 86.88 100 ASP A N 1
ATOM 793 C CA . ASP A 1 100 ? 9.108 6.706 -25.893 1.00 86.88 100 ASP A CA 1
ATOM 794 C C . ASP A 1 100 ? 8.111 6.168 -24.856 1.00 86.88 100 ASP A C 1
ATOM 796 O O . ASP A 1 100 ? 7.394 6.954 -24.223 1.00 86.88 100 ASP A O 1
ATOM 800 N N . THR A 1 101 ? 8.139 4.852 -24.614 1.00 86.38 101 THR A N 1
ATOM 801 C CA . THR A 1 101 ? 7.332 4.177 -23.588 1.00 86.38 101 THR A CA 1
ATOM 802 C C . THR A 1 101 ? 7.724 4.637 -22.185 1.00 86.38 101 THR A C 1
ATOM 804 O O . THR A 1 101 ? 6.861 5.077 -21.427 1.00 86.38 101 THR A O 1
ATOM 807 N N . ALA A 1 102 ? 9.017 4.641 -21.842 1.00 84.75 102 ALA A N 1
ATOM 808 C CA . ALA A 1 102 ? 9.502 5.107 -20.540 1.00 84.75 102 ALA A CA 1
ATOM 809 C C . ALA A 1 102 ? 9.143 6.581 -20.275 1.00 84.75 102 ALA A C 1
ATOM 811 O O . ALA A 1 102 ? 8.783 6.948 -19.158 1.00 84.75 102 ALA A O 1
ATOM 812 N N . GLY A 1 103 ? 9.169 7.422 -21.313 1.00 79.31 103 GLY A N 1
ATOM 813 C CA . GLY A 1 103 ? 8.727 8.813 -21.237 1.00 79.31 103 GLY A CA 1
ATOM 814 C C . GLY A 1 103 ? 7.209 8.997 -21.108 1.00 79.31 103 GLY A C 1
ATOM 815 O O . GLY A 1 103 ? 6.773 10.062 -20.677 1.00 79.31 103 GLY A O 1
ATOM 816 N N . SER A 1 104 ? 6.410 7.989 -21.475 1.00 79.19 104 SER A N 1
ATOM 817 C CA . SER A 1 104 ? 4.944 7.999 -21.364 1.00 79.19 104 SER A CA 1
ATOM 818 C C . SER A 1 104 ? 4.419 7.393 -20.058 1.00 79.19 104 SER A C 1
ATOM 820 O O . SER A 1 104 ? 3.273 7.654 -19.704 1.00 79.19 104 SER A O 1
ATOM 822 N N . VAL A 1 105 ? 5.221 6.582 -19.360 1.00 75.25 105 VAL A N 1
ATOM 823 C CA . VAL A 1 105 ? 4.857 5.946 -18.076 1.00 75.25 105 VAL A CA 1
ATOM 824 C C . VAL A 1 105 ? 4.938 6.934 -16.895 1.00 75.25 105 VAL A C 1
ATOM 826 O O . VAL A 1 105 ? 4.382 6.676 -15.829 1.00 75.25 105 VAL A O 1
ATOM 829 N N . GLY A 1 106 ? 5.582 8.093 -17.075 1.00 62.78 106 GLY A N 1
ATOM 830 C CA . GLY A 1 106 ? 5.599 9.172 -16.083 1.00 62.78 106 GLY A CA 1
ATOM 831 C C . GLY A 1 106 ? 4.231 9.821 -15.856 1.00 62.78 106 GLY A C 1
ATOM 832 O O . GLY A 1 106 ? 3.339 9.750 -16.700 1.00 62.78 106 GLY A O 1
ATOM 833 N N . THR A 1 107 ? 4.065 10.506 -14.721 1.00 59.81 107 THR A N 1
ATOM 834 C CA . THR A 1 107 ? 2.869 11.322 -14.467 1.00 59.81 107 THR A CA 1
ATOM 835 C C . THR A 1 107 ? 2.666 12.325 -15.612 1.00 59.81 107 THR A C 1
ATOM 837 O O . THR A 1 107 ? 3.617 12.959 -16.074 1.00 59.81 107 THR A O 1
ATOM 840 N N . LEU A 1 108 ? 1.417 12.463 -16.082 1.00 55.19 108 LEU A N 1
ATOM 841 C CA . LEU A 1 108 ? 1.048 13.192 -17.311 1.00 55.19 108 LEU A CA 1
ATOM 842 C C . LEU A 1 108 ? 1.656 14.605 -17.429 1.00 55.19 108 LEU A C 1
ATOM 844 O O . LEU A 1 108 ? 1.821 15.118 -18.533 1.00 55.19 108 LEU A O 1
ATOM 848 N N . LEU A 1 109 ? 1.959 15.236 -16.293 1.00 54.00 109 LEU A N 1
ATOM 849 C CA . LEU A 1 109 ? 2.349 16.637 -16.189 1.00 54.00 109 LEU A CA 1
ATOM 850 C C . LEU A 1 109 ? 3.843 16.904 -16.419 1.00 54.00 109 LEU A C 1
ATOM 852 O O . LEU A 1 109 ? 4.189 18.060 -16.634 1.00 54.00 109 LEU A O 1
ATOM 856 N N . ASP A 1 110 ? 4.715 15.886 -16.418 1.00 64.50 110 ASP A N 1
ATOM 857 C CA . ASP A 1 110 ? 6.173 16.113 -16.472 1.00 64.50 110 ASP A CA 1
ATOM 858 C C . ASP A 1 110 ? 6.917 15.253 -17.510 1.00 64.50 110 ASP A C 1
ATOM 860 O O . ASP A 1 110 ? 8.133 15.057 -17.459 1.00 64.50 110 ASP A O 1
ATOM 864 N N . THR A 1 111 ? 6.184 14.744 -18.504 1.00 69.88 111 THR A N 1
ATOM 865 C CA . THR A 1 111 ? 6.705 13.835 -19.543 1.00 69.88 111 THR A CA 1
ATOM 866 C C . THR A 1 111 ? 7.893 14.418 -20.318 1.00 69.88 111 THR A C 1
ATOM 868 O O . THR A 1 111 ? 8.809 13.682 -20.682 1.00 69.88 111 THR A O 1
ATOM 871 N N . VAL A 1 112 ? 7.938 15.738 -20.541 1.00 76.50 112 VAL A N 1
ATOM 872 C CA . VAL A 1 112 ? 9.051 16.410 -21.239 1.00 76.50 112 VAL A CA 1
ATOM 873 C C . VAL A 1 112 ? 10.306 16.476 -20.367 1.00 76.50 112 VAL A C 1
ATOM 875 O O . VAL A 1 112 ? 11.398 16.153 -20.846 1.00 76.50 112 VAL A O 1
ATOM 878 N N . ALA A 1 113 ? 10.179 16.849 -19.090 1.00 80.50 113 ALA A N 1
ATOM 879 C CA . ALA A 1 113 ? 11.327 16.900 -18.190 1.00 80.50 113 ALA A CA 1
ATOM 880 C C . ALA A 1 113 ? 11.853 15.493 -17.892 1.00 80.50 113 ALA A C 1
ATOM 882 O O . ALA A 1 113 ? 13.068 15.283 -17.915 1.00 80.50 113 ALA A O 1
ATOM 883 N N . LEU A 1 114 ? 10.953 14.521 -17.703 1.00 80.75 114 LEU A N 1
ATOM 884 C CA . LEU A 1 114 ? 11.292 13.114 -17.505 1.00 80.75 114 LEU A CA 1
ATOM 885 C C . LEU A 1 114 ? 12.013 12.533 -18.725 1.00 80.75 114 LEU A C 1
ATOM 887 O O . LEU A 1 114 ? 13.089 11.958 -18.574 1.00 80.75 114 LEU A O 1
ATOM 891 N N . ARG A 1 115 ? 11.502 12.751 -19.945 1.00 83.25 115 ARG A N 1
ATOM 892 C CA . ARG A 1 115 ? 12.204 12.365 -21.184 1.00 83.25 115 ARG A CA 1
ATOM 893 C C . ARG A 1 115 ? 13.598 12.982 -21.255 1.00 83.25 115 ARG A C 1
ATOM 895 O O . ARG A 1 115 ? 14.557 12.294 -21.595 1.00 83.25 115 ARG A O 1
ATOM 902 N N . GLY A 1 116 ? 13.735 14.253 -20.878 1.00 85.06 116 GLY A N 1
ATOM 903 C CA . GLY A 1 116 ? 15.032 14.923 -20.798 1.00 85.06 116 GLY A CA 1
ATOM 904 C C . GLY A 1 116 ? 15.981 14.291 -19.771 1.00 85.06 116 GLY A C 1
ATOM 905 O O . GLY A 1 116 ? 17.173 14.148 -20.045 1.00 85.06 116 GLY A O 1
ATOM 906 N N . GLN A 1 117 ? 15.479 13.894 -18.599 1.00 85.81 117 GLN A N 1
ATOM 907 C CA . GLN A 1 117 ? 16.263 13.190 -17.578 1.00 85.81 117 GLN A CA 1
ATOM 908 C C . GLN A 1 117 ? 16.715 11.811 -18.068 1.00 85.81 117 GLN A C 1
ATOM 910 O O . GLN A 1 117 ? 17.900 11.497 -17.964 1.00 85.81 117 GLN A O 1
ATOM 915 N N . ILE A 1 118 ? 15.805 11.036 -18.664 1.00 86.25 118 ILE A N 1
ATOM 916 C CA . ILE A 1 118 ? 16.098 9.717 -19.237 1.00 86.25 118 ILE A CA 1
ATOM 917 C C . ILE A 1 118 ? 17.151 9.844 -20.345 1.00 86.25 118 ILE A C 1
ATOM 919 O O . ILE A 1 118 ? 18.124 9.095 -20.349 1.00 86.25 118 ILE A O 1
ATOM 923 N N . ALA A 1 119 ? 17.027 10.826 -21.243 1.00 86.31 119 ALA A N 1
ATOM 924 C CA . ALA A 1 119 ? 17.984 11.031 -22.332 1.00 86.31 119 ALA A CA 1
ATOM 925 C C . ALA A 1 119 ? 19.396 11.338 -21.808 1.00 86.31 119 ALA A C 1
ATOM 927 O O . ALA A 1 119 ? 20.372 10.740 -22.260 1.00 86.31 119 ALA A O 1
ATOM 928 N N . ARG A 1 120 ? 19.514 12.229 -20.811 1.00 87.75 120 ARG A N 1
ATOM 929 C CA . ARG A 1 120 ? 20.804 12.534 -20.165 1.00 87.75 120 ARG A CA 1
ATOM 930 C C . ARG A 1 120 ? 21.384 11.319 -19.447 1.00 87.75 120 ARG A C 1
ATOM 932 O O . ARG A 1 120 ? 22.591 11.096 -19.501 1.00 87.75 120 ARG A O 1
ATOM 939 N N . PHE A 1 121 ? 20.531 10.543 -18.786 1.00 86.38 121 PHE A N 1
ATOM 940 C CA . PHE A 1 121 ? 20.931 9.328 -18.092 1.00 86.38 121 PHE A CA 1
ATOM 941 C C . PHE A 1 121 ? 21.489 8.289 -19.075 1.00 86.38 121 PHE A C 1
ATOM 943 O O . PHE A 1 121 ? 22.617 7.832 -18.910 1.00 86.38 121 PHE A O 1
ATOM 950 N N . LEU A 1 122 ? 20.758 7.987 -20.150 1.00 85.69 122 LEU A N 1
ATOM 951 C CA . LEU A 1 122 ? 21.203 7.047 -21.180 1.00 85.69 122 LEU A CA 1
ATOM 952 C C . LEU A 1 122 ? 22.485 7.517 -21.874 1.00 85.69 122 LEU A C 1
ATOM 954 O O . LEU A 1 122 ? 23.375 6.709 -22.112 1.00 85.69 122 LEU A O 1
ATOM 958 N N . HIS A 1 123 ? 22.633 8.821 -22.130 1.00 82.31 123 HIS A N 1
ATOM 959 C CA . HIS A 1 123 ? 23.866 9.368 -22.696 1.00 82.31 123 HIS A CA 1
ATOM 960 C C . HIS A 1 123 ? 25.079 9.167 -21.772 1.00 82.31 123 HIS A C 1
ATOM 962 O O . HIS A 1 123 ? 26.173 8.893 -22.253 1.00 82.31 123 HIS A O 1
ATOM 968 N N . LYS A 1 124 ? 24.910 9.282 -20.448 1.00 82.06 124 LYS A N 1
ATOM 969 C CA . LYS A 1 124 ? 25.981 9.038 -19.463 1.00 82.06 124 LYS A CA 1
ATOM 970 C C . LYS A 1 124 ? 26.375 7.559 -19.369 1.00 82.06 124 LYS A C 1
ATOM 972 O O . LYS A 1 124 ? 27.510 7.252 -19.023 1.00 82.06 124 LYS A O 1
ATOM 977 N N . HIS A 1 125 ? 25.432 6.662 -19.647 1.00 74.00 125 HIS A N 1
ATOM 978 C CA . HIS A 1 125 ? 25.619 5.210 -19.589 1.00 74.00 125 HIS A CA 1
ATOM 979 C C . HIS A 1 125 ? 25.863 4.568 -20.957 1.00 74.00 125 HIS A C 1
ATOM 981 O O . HIS A 1 125 ? 25.981 3.347 -21.057 1.00 74.00 125 HIS A O 1
ATOM 987 N N . ARG A 1 126 ? 25.993 5.378 -22.011 1.00 70.69 126 ARG A N 1
ATOM 988 C CA . ARG A 1 126 ? 26.505 4.927 -23.296 1.00 70.69 126 ARG A CA 1
ATOM 989 C C . ARG A 1 126 ? 27.932 4.450 -23.040 1.00 70.69 126 ARG A C 1
ATOM 991 O O . ARG A 1 126 ? 28.786 5.256 -22.694 1.00 70.69 126 ARG A O 1
ATOM 998 N N . HIS A 1 127 ? 28.184 3.145 -23.153 1.00 58.53 127 HIS A N 1
ATOM 999 C CA . HIS A 1 127 ? 29.557 2.647 -23.148 1.00 58.53 127 HIS A CA 1
ATOM 1000 C C . HIS A 1 127 ? 30.338 3.446 -24.194 1.00 58.53 127 HIS A C 1
ATOM 1002 O O . HIS A 1 127 ? 29.940 3.429 -25.364 1.00 58.53 127 HIS A O 1
ATOM 1008 N N . ASP A 1 128 ? 31.403 4.130 -23.764 1.00 54.12 128 ASP A N 1
ATOM 1009 C CA . ASP A 1 128 ? 32.446 4.702 -24.619 1.00 54.12 128 ASP A CA 1
ATOM 1010 C C . ASP A 1 128 ? 33.079 3.554 -25.416 1.00 54.12 128 ASP A C 1
ATOM 1012 O O . ASP A 1 128 ? 34.151 3.039 -25.119 1.00 54.12 128 ASP A O 1
ATOM 1016 N N . THR A 1 129 ? 32.360 3.093 -26.429 1.00 51.88 129 THR A N 1
ATOM 1017 C CA . THR A 1 129 ? 32.896 2.303 -27.528 1.00 51.88 129 THR A CA 1
ATOM 1018 C C . THR A 1 129 ? 33.321 3.322 -28.569 1.00 51.88 129 THR A C 1
ATOM 1020 O O . THR A 1 129 ? 32.732 3.427 -29.636 1.00 51.88 129 THR A O 1
ATOM 1023 N N . ASP A 1 130 ? 34.312 4.133 -28.198 1.00 49.03 130 ASP A N 1
ATOM 1024 C CA . ASP A 1 130 ? 35.129 4.888 -29.137 1.00 49.03 130 ASP A CA 1
ATOM 1025 C C . ASP A 1 130 ? 36.368 4.018 -29.397 1.00 49.03 130 ASP A C 1
ATOM 1027 O O . ASP A 1 130 ? 37.307 4.030 -28.598 1.00 49.03 130 ASP A O 1
ATOM 1031 N N . PRO A 1 131 ? 36.414 3.226 -30.483 1.00 50.00 131 PRO A N 1
ATOM 1032 C CA . PRO A 1 131 ? 37.608 2.470 -30.845 1.00 50.00 131 PRO A CA 1
ATOM 1033 C C . PRO A 1 131 ? 38.726 3.365 -31.417 1.00 50.00 131 PRO A C 1
ATOM 1035 O O . PRO A 1 131 ? 39.668 2.846 -32.000 1.00 50.00 131 PRO A O 1
ATOM 1038 N N . ASN A 1 132 ? 38.638 4.695 -31.271 1.00 43.91 132 ASN A N 1
ATOM 1039 C CA . ASN A 1 132 ? 39.528 5.660 -31.925 1.00 43.91 132 ASN A CA 1
ATOM 1040 C C . ASN A 1 132 ? 40.137 6.709 -30.974 1.00 43.91 132 ASN A C 1
ATOM 1042 O O . ASN A 1 132 ? 40.428 7.834 -31.377 1.00 43.91 132 ASN A O 1
ATOM 1046 N N . LYS A 1 133 ? 40.357 6.345 -29.706 1.00 45.41 133 LYS A N 1
ATOM 1047 C CA . LYS A 1 133 ? 41.295 7.062 -28.827 1.00 45.41 133 LYS A CA 1
ATOM 1048 C C . LYS A 1 133 ? 42.604 6.278 -28.692 1.00 45.41 133 LYS A C 1
ATOM 1050 O O . LYS A 1 133 ? 42.823 5.637 -27.668 1.00 45.41 133 LYS A O 1
ATOM 1055 N N . ILE A 1 134 ? 43.448 6.345 -29.725 1.00 37.69 134 ILE A N 1
ATOM 1056 C CA . ILE A 1 134 ? 44.919 6.242 -29.651 1.00 37.69 134 ILE A CA 1
ATOM 1057 C C . ILE A 1 134 ? 45.484 7.287 -30.608 1.00 37.69 134 ILE A C 1
ATOM 1059 O O . ILE A 1 134 ? 45.030 7.297 -31.773 1.00 37.69 134 ILE A O 1
#

Secondary structure (DSSP, 8-state):
---HHHHHHHHHHHHHHHHH---HHHHHHHHHHHHHHHHHHHHHHHHHHHHHHHHHHHHHHHHHHHHHHHHHHHHHHHHHHHHHHTGGGS-HHHHHHHHHHHHHSS-TT-HHHHHHHHHHHHHHTS----TT--

Sequence (134 aa):
MFKFLQYRARAAEYGELAKSSSGKDETRKFEKLQDSLAWRADNEQVLADQYVDAVNAGETERLRGAALAAEEERVLRCLGAAVIMQWNSLPMTLQREIFDTAGSVGTLLDTVALRGQIARFLHKHRHDTDPNKI